Protein AF-B2ITS4-F1 (afdb_monomer)

pLDDT: mean 73.43, std 13.05, range [31.66, 90.31]

Secondary structure (DSSP, 8-state):
----------HHHHHHHHHTTS---EEEE-GGGHHHHHTTT-EEEE--TTT--TTHHHHHHHHHTTS-HHHHHHHHHHHHTT-

Solvent-accessible surface area (backbone atoms only — not comparable to full-atom values): 5080 Å² total; per-residue (Å²): 135,88,82,80,79,82,78,80,74,51,73,50,62,53,42,42,59,48,40,76,71,78,49,93,56,68,44,80,39,58,39,60,48,47,72,61,29,57,76,54,79,40,47,74,47,65,43,58,59,95,75,38,45,72,57,45,58,61,52,52,50,58,54,40,72,74,43,54,76,68,53,32,52,50,51,51,50,58,58,61,74,76,113

Nearest PDB structures (foldseek):
  3h4t-assembly1_A  TM=7.170E-01  e=1.997E+00  Amycolatopsis orientalis
  7lvy-assembly1_A  TM=7.631E-01  e=6.902E+00  Tetranychus urticae
  2iyf-assembly2_B  TM=7.721E-01  e=7.368E+00  Streptomyces antibioticus
  7bov-assembly1_A  TM=5.339E-01  e=6.902E+00  Bacillus subtilis subsp. subtilis str. 168

Organism: Nostoc punctiforme (strain ATCC 29133 / PCC 73102) (NCBI:txid63737)

Structure (mmCIF, N/CA/C/O backbone):
data_AF-B2ITS4-F1
#
_entry.id   AF-B2ITS4-F1
#
loop_
_atom_site.group_PDB
_atom_site.id
_atom_site.type_symbol
_atom_site.label_atom_id
_atom_site.label_alt_id
_atom_site.label_comp_id
_atom_site.label_asym_id
_atom_site.label_entity_id
_atom_site.label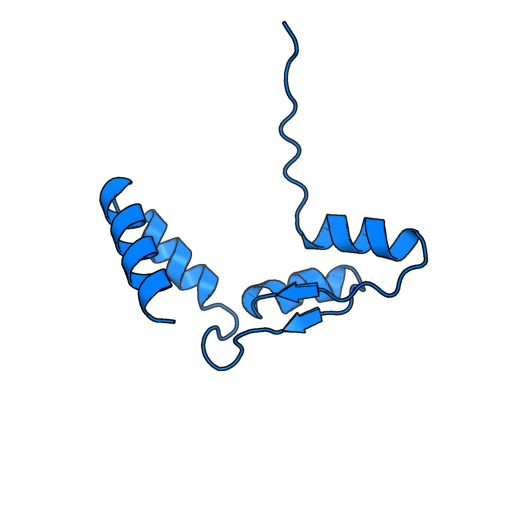_seq_id
_atom_site.pdbx_PDB_ins_code
_atom_site.Cartn_x
_atom_site.Cartn_y
_atom_site.Cartn_z
_atom_site.occupancy
_atom_site.B_iso_or_equ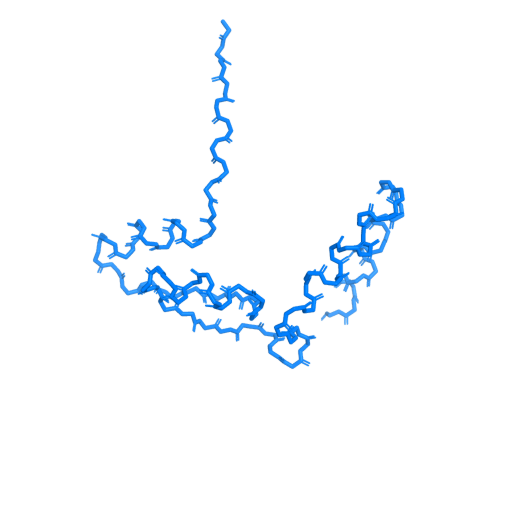iv
_atom_site.auth_seq_id
_atom_site.auth_comp_id
_atom_site.auth_asym_id
_atom_site.auth_atom_id
_atom_site.pdbx_PDB_model_num
ATOM 1 N N . MET A 1 1 ? 23.461 26.504 15.039 1.00 31.66 1 MET A N 1
ATOM 2 C CA . MET A 1 1 ? 22.797 25.851 13.888 1.00 31.66 1 MET A CA 1
ATOM 3 C C . MET A 1 1 ? 21.837 24.807 14.438 1.00 31.66 1 MET A C 1
ATOM 5 O O . MET A 1 1 ? 22.307 23.997 15.226 1.00 31.66 1 MET A O 1
ATOM 9 N N . PRO A 1 2 ? 20.527 24.841 14.145 1.00 33.66 2 PRO A N 1
ATOM 10 C CA . PRO A 1 2 ? 19.611 23.848 14.688 1.00 33.66 2 PRO A CA 1
ATOM 11 C C . PRO A 1 2 ? 19.659 22.567 13.845 1.00 33.66 2 PRO A C 1
ATOM 13 O O . PRO A 1 2 ? 19.416 22.587 12.640 1.00 33.66 2 PRO A O 1
ATOM 16 N N . THR A 1 3 ? 19.979 21.452 14.496 1.00 37.62 3 THR A N 1
ATOM 17 C CA . THR A 1 3 ? 19.877 20.100 13.943 1.00 37.62 3 THR A CA 1
ATOM 18 C C . THR A 1 3 ? 18.402 19.711 13.914 1.00 37.62 3 THR A C 1
ATOM 20 O O . THR A 1 3 ? 17.803 19.460 14.957 1.00 37.62 3 THR A O 1
ATOM 23 N N . ILE A 1 4 ? 17.786 19.695 12.731 1.00 44.31 4 ILE A N 1
ATOM 24 C CA . ILE A 1 4 ? 16.415 19.200 12.573 1.00 44.31 4 ILE A CA 1
ATOM 25 C C . ILE A 1 4 ? 16.467 17.671 12.623 1.00 44.31 4 ILE A C 1
ATOM 27 O O . ILE A 1 4 ? 16.809 17.011 11.641 1.00 44.31 4 ILE A O 1
ATOM 31 N N . SER A 1 5 ? 16.128 17.102 13.778 1.00 37.62 5 SER A N 1
ATOM 32 C CA . SER A 1 5 ? 15.867 15.673 13.940 1.00 37.62 5 SER A CA 1
ATOM 33 C C . SER A 1 5 ? 14.633 15.310 13.115 1.00 37.62 5 SER A C 1
ATOM 35 O O . SER A 1 5 ? 13.504 15.624 13.485 1.00 37.62 5 SER A O 1
ATOM 37 N N . ARG A 1 6 ? 14.839 14.683 11.957 1.00 38.00 6 ARG A N 1
ATOM 38 C CA . ARG A 1 6 ? 13.769 14.246 11.053 1.00 38.00 6 ARG A CA 1
ATOM 39 C C . ARG A 1 6 ? 13.115 12.979 11.624 1.00 38.00 6 ARG A C 1
ATOM 41 O O . ARG A 1 6 ? 13.382 11.874 11.164 1.00 38.00 6 ARG A O 1
ATOM 48 N N . THR A 1 7 ? 12.296 13.109 12.663 1.00 43.25 7 THR A N 1
ATOM 49 C CA . THR A 1 7 ? 11.482 11.998 13.179 1.00 43.25 7 THR A CA 1
ATOM 50 C C . THR A 1 7 ? 10.375 11.682 12.174 1.00 43.25 7 THR A C 1
ATOM 52 O O . THR A 1 7 ? 9.301 12.278 12.183 1.00 43.25 7 THR A O 1
ATOM 55 N N . HIS A 1 8 ? 10.637 10.738 11.269 1.00 53.38 8 HIS A N 1
ATOM 56 C CA . HIS A 1 8 ? 9.612 10.164 10.402 1.00 53.38 8 HIS A CA 1
ATOM 57 C C . HIS A 1 8 ? 8.728 9.223 11.237 1.00 53.38 8 HIS A C 1
ATOM 59 O O . HIS A 1 8 ? 9.029 8.035 11.376 1.00 53.38 8 HIS A O 1
ATOM 65 N N . LYS A 1 9 ? 7.648 9.747 11.830 1.00 58.81 9 LYS A N 1
ATOM 66 C CA . LYS A 1 9 ? 6.628 8.908 12.478 1.00 58.81 9 LYS A CA 1
ATOM 67 C C . LYS A 1 9 ? 5.905 8.088 11.412 1.00 58.81 9 LYS A C 1
ATOM 69 O O . LYS A 1 9 ? 5.486 8.629 10.391 1.00 58.81 9 LY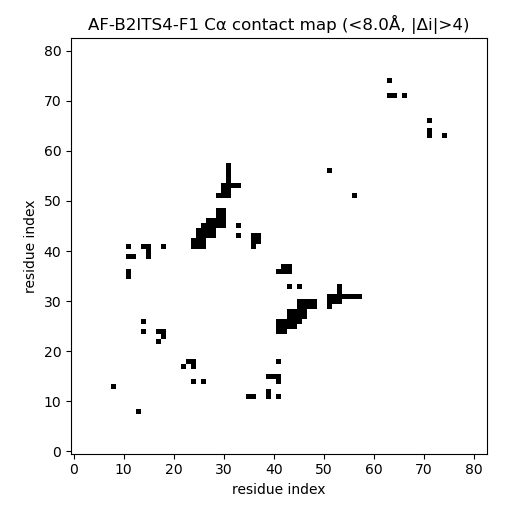S A O 1
ATOM 74 N N . SER A 1 10 ? 5.774 6.779 11.629 1.00 64.88 10 SER A N 1
ATOM 75 C CA . SER A 1 10 ? 4.920 5.970 10.762 1.00 64.88 10 SER A CA 1
ATOM 76 C C . SER A 1 10 ? 3.459 6.403 10.932 1.00 64.88 10 SER A C 1
ATOM 78 O O . SER A 1 10 ? 3.075 6.807 12.031 1.00 64.88 10 SER A O 1
ATOM 80 N N . PRO A 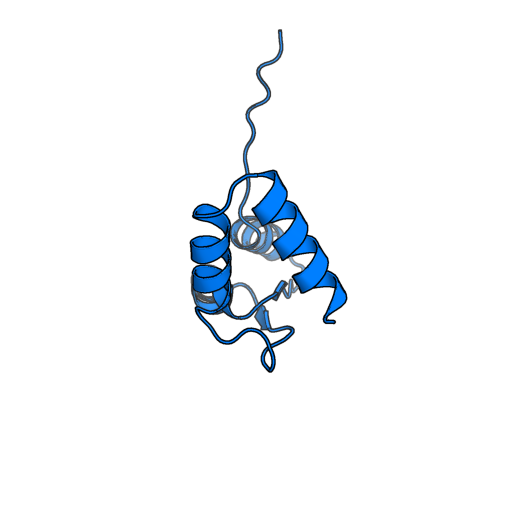1 11 ? 2.629 6.289 9.879 1.00 66.12 11 PRO A N 1
ATOM 81 C CA . PRO A 1 11 ? 1.196 6.572 9.974 1.00 66.12 11 PRO A CA 1
ATOM 82 C C . PRO A 1 11 ? 0.529 5.821 11.131 1.00 66.12 11 PRO A C 1
ATOM 84 O O . PRO A 1 11 ? -0.293 6.384 11.837 1.00 66.12 11 PRO A O 1
ATOM 87 N N . SER A 1 12 ? 0.968 4.585 11.372 1.00 65.06 12 SER A N 1
ATOM 88 C CA . SER A 1 12 ? 0.506 3.745 12.469 1.00 65.06 12 SER A CA 1
ATOM 89 C C . SER A 1 12 ? 0.778 4.378 13.847 1.00 65.06 12 SER A C 1
ATOM 91 O O . SER A 1 12 ? -0.161 4.639 14.594 1.00 65.06 12 SER A O 1
ATOM 93 N N . SER A 1 13 ? 2.031 4.765 14.129 1.00 69.94 13 SER A N 1
ATOM 94 C CA . SER A 1 13 ? 2.431 5.366 15.412 1.00 69.94 13 SER A CA 1
ATOM 95 C C . SER A 1 13 ? 1.720 6.694 15.671 1.00 69.94 13 SER A C 1
ATOM 97 O O . SER A 1 13 ? 1.404 7.022 16.814 1.00 69.94 13 SER A O 1
ATOM 99 N N . PHE A 1 14 ? 1.447 7.452 14.608 1.00 73.00 14 PHE A N 1
ATOM 100 C CA . PHE A 1 14 ? 0.623 8.653 14.688 1.00 73.00 14 PHE A CA 1
ATOM 101 C C . PHE A 1 14 ? -0.839 8.319 15.024 1.00 73.00 14 PHE A C 1
ATOM 103 O O . PHE A 1 14 ? -1.481 9.035 15.785 1.00 73.00 14 PHE A O 1
ATOM 110 N N . GLY A 1 15 ? -1.353 7.204 14.511 1.00 70.69 15 GLY A N 1
ATOM 111 C CA . GLY A 1 15 ? -2.687 6.703 14.813 1.00 70.69 15 GLY A CA 1
ATOM 112 C C . GLY A 1 15 ? -2.888 6.285 16.254 1.00 70.69 15 GLY A C 1
ATOM 113 O O . GLY A 1 15 ? -3.867 6.707 16.863 1.00 70.69 15 GLY A O 1
ATOM 114 N N . ALA A 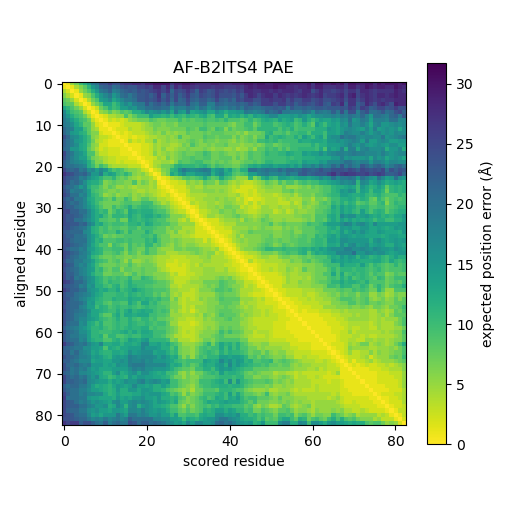1 16 ? -1.940 5.532 16.807 1.00 71.50 16 ALA A N 1
ATOM 115 C CA . ALA A 1 16 ? -1.950 5.150 18.216 1.00 71.50 16 ALA A CA 1
ATOM 116 C C . ALA A 1 16 ? -1.899 6.389 19.131 1.00 71.50 16 ALA A C 1
ATOM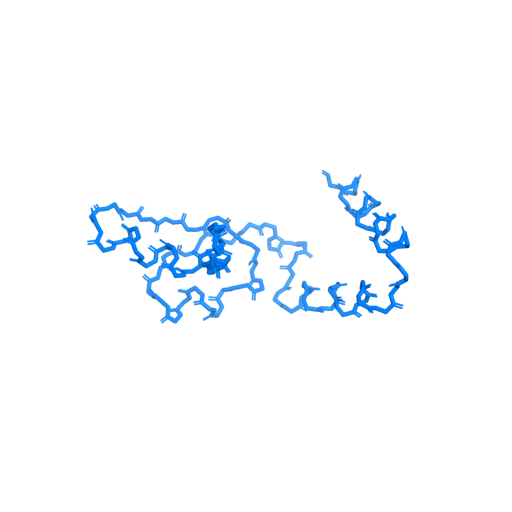 118 O O . ALA A 1 16 ? -2.653 6.495 20.100 1.00 71.50 16 ALA A O 1
ATOM 119 N N . GLU A 1 17 ? -1.070 7.381 18.781 1.00 76.56 17 GLU A N 1
ATOM 120 C CA . GLU A 1 17 ? -1.012 8.651 19.511 1.00 76.56 17 GLU A CA 1
ATOM 121 C C . GLU A 1 17 ? -2.357 9.390 19.473 1.00 76.56 17 GLU A C 1
ATOM 123 O O . GLU A 1 17 ? -2.796 9.915 20.496 1.00 76.56 17 GLU A O 1
ATOM 128 N N . LEU A 1 18 ? -3.038 9.416 18.327 1.00 74.44 18 LEU A N 1
ATOM 129 C CA . LEU A 1 18 ? -4.348 10.052 18.215 1.00 74.44 18 LEU A CA 1
ATOM 130 C C . LEU A 1 18 ? -5.448 9.264 18.944 1.00 74.44 18 LEU A C 1
ATOM 132 O O . LEU A 1 18 ? -6.272 9.890 19.600 1.00 74.44 18 LEU A O 1
ATOM 136 N N . GLN A 1 19 ? -5.448 7.928 18.892 1.00 74.88 19 GLN A N 1
ATOM 137 C CA . GLN A 1 19 ? -6.398 7.080 19.632 1.00 74.88 19 GLN A CA 1
ATOM 138 C C . GLN A 1 19 ? -6.299 7.276 21.146 1.00 74.88 19 GLN A C 1
ATOM 140 O O . GLN A 1 19 ? -7.320 7.310 21.828 1.00 74.88 19 GLN A O 1
ATOM 145 N N . SER A 1 20 ? -5.084 7.463 21.672 1.00 74.44 20 SER A N 1
ATOM 146 C CA . SER A 1 20 ? -4.861 7.694 23.107 1.00 74.44 20 SER A CA 1
ATOM 147 C C . SER A 1 20 ? -5.521 8.971 23.653 1.00 74.44 20 SER A C 1
ATOM 149 O O . SER A 1 20 ? -5.593 9.152 24.866 1.00 74.44 20 SER A O 1
ATOM 151 N N . ARG A 1 21 ? -6.004 9.861 22.771 1.00 78.00 21 ARG A N 1
ATOM 152 C CA . ARG A 1 21 ? -6.579 11.173 23.108 1.00 78.00 21 ARG A CA 1
ATOM 153 C C . ARG A 1 21 ? -8.107 11.247 22.965 1.00 78.00 21 ARG A C 1
ATOM 155 O O . ARG A 1 21 ? -8.632 12.355 22.914 1.00 78.00 21 ARG A O 1
ATOM 162 N N . ASP A 1 22 ? -8.796 10.101 22.900 1.00 66.69 22 ASP A N 1
ATOM 163 C CA . ASP A 1 22 ? -10.271 9.959 22.899 1.00 66.69 22 ASP A CA 1
ATOM 164 C C . ASP A 1 22 ? -11.079 10.202 21.584 1.00 66.69 22 ASP A C 1
ATOM 166 O O . ASP A 1 22 ? -12.310 10.195 21.613 1.00 66.69 22 ASP A O 1
ATOM 170 N N . PRO A 1 23 ? -10.491 10.347 20.378 1.00 71.88 23 PRO A N 1
ATOM 171 C CA . PRO A 1 23 ? -11.237 10.152 19.137 1.00 71.88 23 PRO A CA 1
ATOM 172 C C . PRO A 1 23 ? -11.145 8.701 18.646 1.00 71.88 23 PRO A C 1
ATOM 174 O O . PRO A 1 23 ? -10.084 8.078 18.614 1.00 71.88 23 PRO A O 1
ATOM 177 N N . ARG A 1 24 ? -12.268 8.168 18.153 1.00 71.19 24 ARG A N 1
ATOM 178 C CA . ARG A 1 24 ? -12.285 6.952 17.326 1.00 71.19 24 ARG A CA 1
ATOM 179 C C . ARG A 1 24 ? -11.577 7.238 16.000 1.00 71.19 24 ARG A C 1
ATOM 181 O O . ARG A 1 24 ? -12.199 7.694 15.044 1.00 71.19 24 ARG A O 1
ATOM 188 N N . VAL A 1 25 ? -10.274 6.985 15.941 1.00 71.19 25 VAL A N 1
ATOM 189 C CA . VAL A 1 25 ? -9.476 7.185 14.725 1.00 71.19 25 VAL A CA 1
ATOM 190 C C . VAL A 1 25 ? -9.599 5.969 13.817 1.00 71.19 25 VAL A C 1
ATOM 192 O O . VAL A 1 25 ? -9.427 4.836 14.260 1.00 71.19 25 VAL A O 1
ATOM 195 N N . THR A 1 26 ? -9.896 6.211 12.541 1.00 74.69 26 THR A N 1
ATOM 196 C CA . THR A 1 26 ? -9.901 5.187 11.489 1.00 74.69 26 THR A CA 1
ATOM 197 C C . THR A 1 26 ? -8.908 5.580 10.408 1.00 74.69 26 THR A C 1
ATOM 199 O O . THR A 1 26 ? -8.984 6.678 9.859 1.00 74.69 26 THR A O 1
ATOM 202 N N . PHE A 1 27 ? -7.984 4.680 10.090 1.00 74.06 27 PHE A N 1
ATOM 203 C CA . PHE A 1 27 ? -6.993 4.874 9.040 1.00 74.06 27 PHE A CA 1
ATOM 204 C C . PHE A 1 27 ? -7.536 4.413 7.700 1.00 74.06 27 PHE A C 1
ATOM 206 O O . PHE A 1 27 ? -7.805 3.232 7.498 1.00 74.06 27 PHE A O 1
ATOM 213 N N . LEU A 1 28 ? -7.647 5.357 6.771 1.00 80.00 28 LEU A N 1
ATOM 214 C CA . LEU A 1 28 ? -7.947 5.096 5.369 1.00 80.00 28 LEU A CA 1
ATOM 215 C C . LEU A 1 28 ? -6.628 4.825 4.644 1.00 80.00 28 LEU A C 1
ATOM 217 O O . LEU A 1 28 ? -5.894 5.762 4.332 1.00 80.00 28 LEU A O 1
ATOM 221 N N . GLN A 1 29 ? -6.278 3.555 4.427 1.00 78.00 29 GLN A N 1
ATOM 222 C CA . GLN A 1 29 ? -4.950 3.219 3.900 1.00 78.00 29 GLN A CA 1
ATOM 223 C C . GLN A 1 29 ? -4.927 1.968 3.015 1.00 78.00 29 GLN A C 1
ATOM 225 O O . GLN A 1 29 ? -5.844 1.153 3.028 1.00 78.00 29 GLN A O 1
ATOM 230 N N . ILE A 1 30 ? -3.876 1.845 2.203 1.00 81.19 30 ILE A N 1
ATOM 231 C CA . ILE A 1 30 ? -3.647 0.706 1.310 1.00 81.19 30 ILE A CA 1
ATOM 232 C C . ILE A 1 30 ? -3.458 -0.586 2.139 1.00 81.19 30 ILE A C 1
ATOM 234 O O . ILE A 1 30 ? -2.762 -0.540 3.160 1.00 81.19 30 ILE A O 1
ATOM 238 N N . PRO A 1 31 ? -4.005 -1.744 1.710 1.00 77.19 31 PRO A N 1
ATOM 239 C CA . PRO A 1 31 ? -4.049 -2.974 2.514 1.00 77.19 31 PRO A CA 1
ATOM 240 C C . PRO A 1 31 ? -2.678 -3.568 2.855 1.00 77.19 31 PRO A C 1
ATOM 242 O O . PRO A 1 31 ? -2.562 -4.356 3.786 1.00 77.19 31 PRO A O 1
ATOM 245 N N . ASP A 1 32 ? -1.619 -3.188 2.136 1.00 76.25 32 ASP A N 1
ATOM 246 C CA . ASP A 1 32 ? -0.237 -3.595 2.429 1.00 76.25 32 ASP A CA 1
ATOM 247 C C . ASP A 1 32 ? 0.220 -3.253 3.858 1.00 76.25 32 ASP A C 1
ATOM 249 O O . ASP A 1 32 ? 1.149 -3.876 4.367 1.00 76.25 32 ASP A O 1
ATOM 253 N N . LEU A 1 33 ? -0.417 -2.278 4.514 1.00 69.56 33 LEU A N 1
ATOM 254 C CA . LEU A 1 33 ? -0.078 -1.855 5.877 1.00 69.56 33 LEU A CA 1
ATOM 255 C C . LEU A 1 33 ? -1.017 -2.431 6.945 1.00 69.56 33 LEU A C 1
ATOM 257 O O . LEU A 1 33 ? -0.846 -2.131 8.125 1.00 69.56 33 LEU A O 1
ATOM 261 N N . GLU A 1 34 ? -1.957 -3.296 6.557 1.00 71.00 34 GLU A N 1
ATOM 262 C CA . GLU A 1 34 ? -2.993 -3.845 7.438 1.00 71.00 34 GLU A CA 1
ATOM 263 C C . GLU A 1 34 ? -2.399 -4.605 8.636 1.00 71.00 34 GLU A C 1
ATOM 265 O O . GLU A 1 34 ? -2.812 -4.363 9.766 1.00 71.00 34 GLU A O 1
ATOM 270 N N . LEU A 1 35 ? -1.337 -5.396 8.433 1.00 68.38 35 LEU A N 1
ATOM 271 C CA . LEU A 1 35 ? -0.647 -6.111 9.521 1.00 68.38 35 LEU A CA 1
ATOM 272 C C . LEU A 1 35 ? 0.001 -5.175 10.555 1.00 68.38 35 LEU A C 1
ATOM 274 O O . LEU A 1 35 ? 0.008 -5.481 11.743 1.00 68.38 35 LEU A O 1
ATOM 278 N N . LYS A 1 36 ? 0.536 -4.030 10.114 1.00 68.94 36 LYS A N 1
ATOM 279 C CA . LYS A 1 36 ? 1.203 -3.060 10.997 1.00 68.94 36 LYS A CA 1
ATOM 280 C C . LYS A 1 36 ? 0.201 -2.190 11.757 1.00 68.94 36 LYS A C 1
ATOM 282 O O .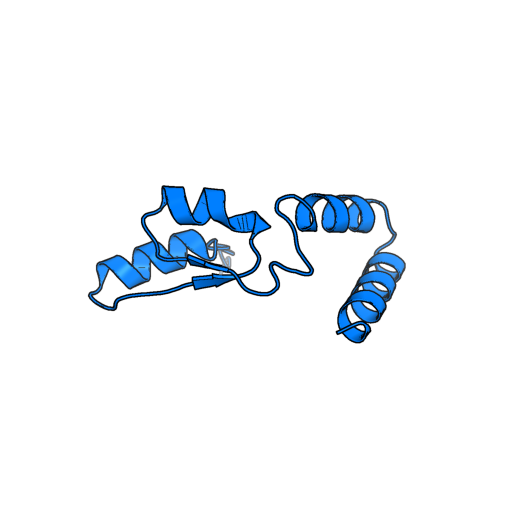 LYS A 1 36 ? 0.467 -1.770 12.875 1.00 68.94 36 LYS A O 1
ATOM 287 N N . VAL A 1 37 ? -0.951 -1.919 11.150 1.00 68.06 37 VAL A N 1
ATOM 288 C CA . VAL A 1 37 ? -2.030 -1.159 11.792 1.00 68.06 37 VAL A CA 1
ATOM 289 C C . VAL A 1 37 ? -2.768 -2.030 12.817 1.00 68.06 37 VAL A C 1
ATOM 291 O O . VAL A 1 37 ? -3.068 -1.552 13.906 1.00 68.06 37 VAL A O 1
ATOM 294 N N . GLN A 1 38 ? -2.954 -3.326 12.533 1.00 68.81 38 GLN A N 1
ATOM 295 C CA . GLN A 1 38 ? -3.522 -4.284 13.492 1.00 68.81 38 GLN A CA 1
ATOM 296 C C . GLN A 1 38 ? -2.664 -4.460 14.752 1.00 68.81 38 GLN A C 1
ATOM 298 O O . GLN A 1 38 ? -3.218 -4.561 15.842 1.00 68.81 38 GLN A O 1
ATOM 303 N N . SER A 1 39 ? -1.329 -4.457 14.638 1.00 71.69 39 SER A N 1
ATOM 304 C CA . SER A 1 39 ? -0.442 -4.570 15.809 1.00 71.69 39 SER A CA 1
ATOM 305 C C . SER A 1 39 ? -0.487 -3.365 16.752 1.00 71.69 39 SER A C 1
ATOM 307 O O . SER A 1 39 ? 0.051 -3.439 17.850 1.00 71.69 39 SER A O 1
ATOM 309 N N . GLU A 1 40 ? -1.085 -2.255 16.320 1.00 73.69 40 GLU A N 1
ATOM 310 C CA . GLU A 1 40 ? -1.152 -1.004 17.079 1.00 73.69 40 GLU A CA 1
ATOM 311 C C . GLU A 1 40 ? -2.581 -0.699 17.573 1.00 73.69 40 GLU A C 1
ATOM 313 O O . GLU A 1 40 ? -2.836 0.400 18.048 1.00 73.69 40 GLU A O 1
ATOM 318 N N . GLU A 1 41 ? -3.508 -1.667 17.466 1.00 70.50 41 GLU A N 1
ATOM 319 C CA . GLU A 1 41 ? -4.921 -1.573 17.898 1.00 70.50 41 GLU A CA 1
ATOM 320 C C . GLU A 1 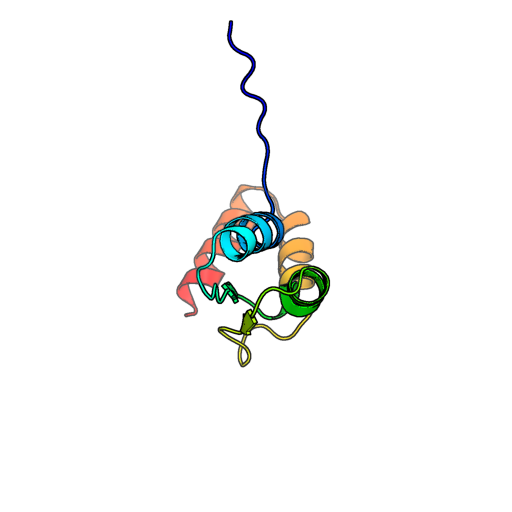41 ? -5.715 -0.412 17.258 1.00 70.50 41 GLU A C 1
ATOM 322 O O . GLU A 1 41 ? -6.790 -0.008 17.718 1.00 70.50 41 GLU A O 1
ATOM 327 N N . VAL A 1 42 ? -5.225 0.087 16.121 1.00 72.62 42 VAL A N 1
ATOM 328 C CA . VAL A 1 42 ? -5.862 1.155 15.354 1.00 72.62 42 VAL A CA 1
ATOM 329 C C . VAL 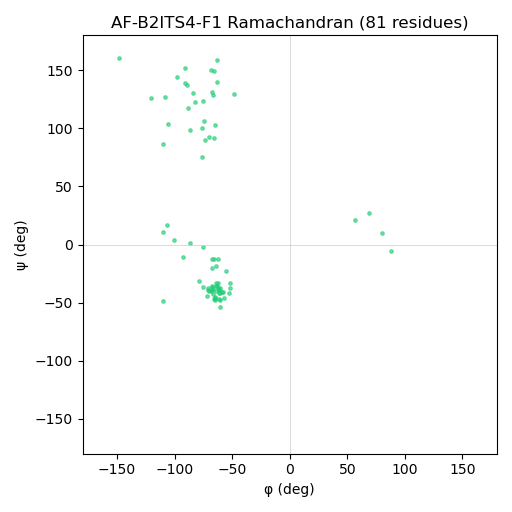A 1 42 ? -6.853 0.576 14.341 1.00 72.62 42 VAL A C 1
ATOM 331 O O . VAL A 1 42 ? -6.559 -0.393 13.641 1.00 72.62 42 VAL A O 1
ATOM 334 N N . ASN A 1 43 ? -8.033 1.191 14.198 1.00 76.38 43 ASN A N 1
ATOM 335 C CA . ASN A 1 43 ? -8.988 0.786 13.163 1.00 76.38 43 ASN A CA 1
ATOM 336 C C . ASN A 1 43 ? -8.433 1.091 11.764 1.00 76.38 43 ASN A C 1
ATOM 338 O O . ASN A 1 43 ? -8.086 2.236 11.469 1.00 76.38 43 ASN A O 1
ATOM 342 N N . LEU A 1 44 ? -8.433 0.097 10.874 1.00 79.25 44 LEU A N 1
ATOM 343 C CA . LEU A 1 44 ? -8.104 0.269 9.460 1.00 79.25 44 LEU A CA 1
ATOM 344 C C . LEU A 1 44 ? -9.361 0.127 8.601 1.00 79.25 44 LEU A C 1
ATOM 346 O O . LEU A 1 44 ? -10.027 -0.907 8.625 1.00 79.25 44 LEU A O 1
ATOM 350 N N . TYR A 1 45 ? -9.617 1.124 7.761 1.00 81.31 45 TYR A N 1
ATOM 351 C CA . TYR A 1 45 ? -10.503 0.992 6.615 1.00 81.31 45 TYR A CA 1
ATOM 352 C C . TYR A 1 45 ? -9.665 0.925 5.329 1.00 81.31 45 TYR A C 1
ATOM 354 O O . TYR A 1 45 ? -9.121 1.936 4.875 1.00 81.31 45 TYR A O 1
ATOM 362 N N . PRO A 1 46 ? -9.512 -0.268 4.740 1.00 78.50 46 PRO A N 1
ATOM 363 C CA . PRO A 1 46 ? -8.606 -0.452 3.624 1.00 78.50 46 PRO A CA 1
ATOM 364 C C . PRO A 1 46 ? -9.182 0.136 2.333 1.00 78.50 46 PRO A C 1
ATOM 366 O O . PRO A 1 46 ? -10.255 -0.264 1.877 1.00 78.50 46 PRO A O 1
ATOM 369 N N . ILE A 1 47 ? -8.442 1.051 1.709 1.00 82.19 47 ILE A N 1
ATOM 370 C CA . ILE A 1 47 ? -8.807 1.676 0.432 1.00 82.19 47 ILE A CA 1
ATOM 371 C C . ILE A 1 47 ? -8.091 0.992 -0.732 1.00 82.19 47 ILE A C 1
ATOM 373 O O . ILE A 1 47 ? -6.948 0.555 -0.617 1.00 82.19 47 ILE A O 1
ATOM 377 N N . GLY A 1 48 ? -8.771 0.881 -1.876 1.00 75.69 48 GLY A N 1
ATOM 378 C CA . GLY A 1 48 ? -8.166 0.314 -3.082 1.00 75.69 48 GLY A CA 1
ATOM 379 C C . GLY A 1 48 ? -7.874 -1.189 -3.002 1.00 75.69 48 GLY A C 1
ATOM 380 O O . GLY A 1 48 ? -6.996 -1.658 -3.717 1.00 75.69 48 GLY A O 1
ATOM 381 N N . LYS A 1 49 ? -8.609 -1.969 -2.190 1.00 78.88 49 LYS A N 1
ATOM 382 C CA . LYS A 1 49 ? -8.459 -3.442 -2.081 1.00 78.88 49 LYS A CA 1
ATOM 383 C C . LYS A 1 49 ? -8.513 -4.188 -3.419 1.00 78.88 49 LYS A C 1
ATOM 385 O O . LYS A 1 49 ? -7.833 -5.197 -3.581 1.00 78.88 49 LYS A O 1
ATOM 390 N N . ALA A 1 50 ? -9.302 -3.696 -4.374 1.00 79.88 50 ALA A N 1
ATOM 391 C CA . ALA A 1 50 ? -9.394 -4.277 -5.716 1.00 79.88 50 ALA A CA 1
ATOM 392 C C . ALA A 1 50 ? -8.097 -4.112 -6.535 1.00 79.88 50 ALA A C 1
ATOM 394 O O . ALA A 1 50 ? -7.869 -4.846 -7.493 1.00 79.88 50 ALA A O 1
ATOM 395 N N . ILE A 1 51 ? -7.255 -3.156 -6.145 1.00 76.69 51 ILE A N 1
ATOM 396 C CA . ILE A 1 51 ? -6.095 -2.677 -6.894 1.00 76.69 51 ILE A CA 1
ATOM 397 C C . ILE A 1 51 ? -4.800 -3.105 -6.202 1.00 76.69 51 ILE A C 1
ATOM 399 O O . ILE A 1 51 ? -3.895 -3.659 -6.823 1.00 76.69 51 ILE A O 1
ATOM 403 N N . TYR A 1 52 ? -4.729 -2.868 -4.896 1.00 76.12 52 TYR A N 1
ATOM 404 C CA . TYR A 1 52 ? -3.555 -3.077 -4.069 1.00 76.12 52 TYR A CA 1
ATOM 405 C C . TYR A 1 52 ? -3.814 -4.252 -3.134 1.00 76.12 52 TYR A C 1
ATOM 407 O O . TYR A 1 52 ? -4.285 -4.092 -2.010 1.00 76.12 52 TYR A O 1
ATOM 415 N N . LYS A 1 53 ? -3.539 -5.463 -3.619 1.00 81.94 53 LYS A N 1
ATOM 416 C CA . LYS A 1 53 ? -3.562 -6.655 -2.761 1.00 81.94 53 LYS A CA 1
ATOM 417 C C . LYS A 1 53 ? -2.400 -6.583 -1.766 1.00 81.94 53 LYS A C 1
ATOM 419 O O . LYS A 1 53 ? -1.355 -6.068 -2.154 1.00 81.94 53 LYS A O 1
ATOM 424 N N . PRO A 1 54 ? -2.511 -7.150 -0.556 1.00 81.62 54 PRO A N 1
ATOM 425 C CA . PRO A 1 54 ? -1.390 -7.193 0.380 1.00 81.62 54 PRO A CA 1
ATOM 426 C C . PRO A 1 54 ? -0.091 -7.694 -0.279 1.00 81.62 54 PRO A C 1
ATOM 428 O O . PRO A 1 54 ? -0.087 -8.717 -0.966 1.00 81.62 54 PRO A O 1
ATOM 431 N N . GLY A 1 55 ? 1.002 -6.951 -0.104 1.00 80.62 55 GLY A N 1
ATOM 432 C CA . GLY A 1 55 ? 2.312 -7.215 -0.708 1.00 80.62 55 GLY A CA 1
ATOM 433 C C . GLY A 1 55 ? 2.525 -6.589 -2.094 1.00 80.62 55 GLY A C 1
ATOM 434 O O . GLY A 1 55 ? 3.636 -6.658 -2.633 1.00 80.62 55 GLY A O 1
ATOM 435 N N . SER A 1 56 ? 1.503 -5.966 -2.692 1.00 83.81 56 SER A N 1
ATOM 436 C CA . SER A 1 56 ? 1.623 -5.328 -4.012 1.00 83.81 56 SER A CA 1
ATOM 437 C C . SER A 1 56 ? 2.518 -4.097 -3.952 1.00 83.81 56 SER A C 1
ATOM 439 O O . SER A 1 56 ? 3.350 -3.904 -4.839 1.00 83.81 56 SER A O 1
ATOM 441 N N . MET A 1 57 ? 2.405 -3.296 -2.888 1.00 82.38 57 MET A N 1
ATOM 442 C CA . MET A 1 57 ? 3.230 -2.098 -2.714 1.00 82.38 57 MET A CA 1
ATOM 443 C C . MET A 1 57 ? 4.694 -2.461 -2.497 1.00 82.38 57 MET A C 1
ATOM 445 O O . MET A 1 57 ? 5.565 -1.826 -3.084 1.00 82.38 57 MET A O 1
ATOM 449 N N . ALA A 1 58 ? 4.980 -3.521 -1.735 1.00 82.44 58 ALA A N 1
ATOM 450 C CA . ALA A 1 58 ? 6.350 -4.012 -1.568 1.00 82.44 58 ALA A CA 1
ATOM 451 C C . ALA A 1 58 ? 6.994 -4.378 -2.919 1.00 82.44 58 ALA A C 1
ATOM 453 O O . ALA A 1 58 ? 8.147 -4.030 -3.175 1.00 82.44 58 ALA A O 1
ATOM 454 N N . LYS A 1 59 ? 6.232 -5.013 -3.820 1.00 83.81 59 LYS A N 1
ATOM 455 C CA . LYS A 1 59 ? 6.678 -5.315 -5.189 1.00 83.81 59 LYS A CA 1
ATOM 456 C C . LYS A 1 59 ? 6.913 -4.055 -6.022 1.00 83.81 59 LYS A C 1
ATOM 458 O O . LYS A 1 59 ? 7.937 -3.964 -6.696 1.00 83.81 59 LYS A O 1
ATOM 463 N N . ILE A 1 60 ? 5.990 -3.095 -5.962 1.00 84.12 60 ILE A N 1
ATOM 464 C CA . ILE A 1 60 ? 6.086 -1.818 -6.683 1.00 84.12 60 ILE A CA 1
ATOM 465 C C . ILE A 1 60 ? 7.327 -1.043 -6.223 1.00 84.12 60 ILE A C 1
ATOM 467 O O . ILE A 1 60 ? 8.128 -0.617 -7.054 1.00 84.12 60 ILE A O 1
ATOM 471 N N . PHE A 1 61 ? 7.549 -0.935 -4.913 1.00 82.00 61 PHE A N 1
ATOM 472 C CA . PHE A 1 61 ? 8.724 -0.263 -4.357 1.00 82.00 61 PHE A CA 1
ATOM 473 C C . PHE A 1 61 ? 10.027 -0.999 -4.673 1.00 82.00 61 PHE A C 1
ATOM 475 O O . PHE A 1 61 ? 11.021 -0.360 -5.008 1.00 82.00 61 PHE A O 1
ATOM 482 N N . ALA A 1 62 ? 10.029 -2.334 -4.650 1.00 86.00 62 ALA A N 1
ATOM 483 C CA . ALA A 1 62 ? 11.191 -3.120 -5.060 1.00 86.00 62 ALA A CA 1
ATOM 484 C C . ALA A 1 62 ? 11.524 -2.940 -6.552 1.00 86.00 62 ALA A C 1
ATOM 486 O O . ALA A 1 62 ? 12.695 -2.982 -6.928 1.00 86.00 62 ALA A O 1
ATOM 487 N N . GLN A 1 63 ? 10.518 -2.740 -7.408 1.00 84.31 63 GLN A N 1
ATOM 488 C CA . GLN A 1 63 ? 10.725 -2.423 -8.821 1.00 84.31 63 GLN A CA 1
ATOM 489 C C . GLN A 1 63 ? 11.251 -0.994 -8.995 1.00 84.31 63 GLN A C 1
ATOM 491 O O . GLN A 1 63 ? 12.219 -0.799 -9.724 1.00 84.31 63 GLN A O 1
ATOM 496 N N . GLN A 1 64 ? 10.677 -0.018 -8.289 1.00 82.56 64 GLN A N 1
ATOM 497 C CA . GLN A 1 64 ? 11.142 1.372 -8.310 1.00 82.56 64 GLN A CA 1
ATOM 498 C C . GLN A 1 64 ? 12.582 1.518 -7.809 1.00 82.56 64 GLN A C 1
ATOM 500 O O . GLN A 1 64 ? 13.352 2.265 -8.401 1.00 82.56 64 GLN A O 1
ATOM 505 N N . GLY A 1 65 ? 12.977 0.772 -6.773 1.00 84.25 65 GLY A N 1
ATOM 506 C CA . GLY A 1 65 ? 14.337 0.806 -6.226 1.00 84.25 65 GLY A CA 1
ATOM 507 C C . GLY A 1 65 ? 15.424 0.290 -7.178 1.00 84.25 65 GLY A C 1
ATOM 508 O O . GLY A 1 65 ? 16.604 0.500 -6.916 1.00 84.25 65 GLY A O 1
ATOM 509 N N . LYS A 1 66 ? 15.045 -0.373 -8.278 1.00 89.12 66 LYS A N 1
ATOM 510 C CA . LYS A 1 66 ? 15.968 -0.824 -9.335 1.00 89.12 66 LYS A CA 1
ATOM 511 C C . LYS A 1 66 ? 16.113 0.184 -10.477 1.00 89.12 66 LYS A C 1
ATOM 513 O O . LYS A 1 66 ? 16.963 -0.011 -11.338 1.00 89.12 66 LYS A O 1
ATOM 518 N N . LEU A 1 67 ? 15.263 1.208 -10.516 1.00 88.56 67 LEU A N 1
ATOM 519 C CA . LEU A 1 67 ? 15.244 2.218 -11.568 1.00 88.56 67 LEU A CA 1
ATOM 520 C C . LEU A 1 67 ? 16.140 3.399 -11.190 1.00 88.56 67 LEU A C 1
ATOM 522 O O . LEU A 1 67 ? 16.306 3.716 -10.010 1.00 88.56 67 LEU A O 1
ATOM 526 N N . SER A 1 68 ? 16.681 4.095 -12.191 1.00 88.69 68 SER A N 1
ATOM 527 C CA . SER A 1 68 ? 17.307 5.395 -11.940 1.00 88.69 68 SER A CA 1
ATOM 528 C C . SER A 1 68 ? 16.267 6.400 -11.425 1.00 88.69 68 SER A C 1
ATOM 530 O O . SER A 1 68 ? 15.066 6.249 -11.648 1.00 88.69 68 SER A O 1
ATOM 532 N N . VAL A 1 69 ? 16.715 7.466 -10.757 1.00 85.69 69 VAL A N 1
ATOM 533 C CA . VAL A 1 69 ? 15.821 8.463 -10.133 1.00 85.69 69 VAL A CA 1
ATOM 534 C C . VAL A 1 69 ? 14.784 9.022 -11.119 1.00 85.69 69 VAL A C 1
ATOM 536 O O . VAL A 1 69 ? 13.608 9.147 -10.781 1.00 85.69 69 VAL A O 1
ATOM 539 N N . VAL A 1 70 ? 15.191 9.318 -12.357 1.00 90.31 70 VAL A N 1
ATOM 540 C CA . VAL A 1 70 ? 14.293 9.862 -13.391 1.00 90.31 70 VAL A CA 1
ATOM 541 C C . VAL A 1 70 ? 13.295 8.809 -13.881 1.00 90.31 70 VAL A C 1
ATOM 543 O O . VAL A 1 70 ? 12.129 9.123 -14.117 1.00 90.31 70 VAL A O 1
ATOM 546 N N . GLU A 1 71 ? 13.719 7.554 -14.010 1.00 85.69 71 GLU A N 1
ATOM 547 C CA . GLU A 1 71 ? 12.851 6.445 -14.416 1.00 85.69 71 GLU A CA 1
ATOM 548 C C . GLU A 1 71 ? 11.848 6.079 -13.323 1.00 85.69 71 GLU A C 1
ATOM 550 O O . GLU A 1 71 ? 10.676 5.860 -13.623 1.00 85.69 71 GLU A O 1
ATOM 555 N N . ALA A 1 72 ? 12.267 6.086 -12.057 1.00 83.81 72 ALA A N 1
ATOM 556 C CA . ALA A 1 72 ? 11.382 5.897 -10.913 1.00 83.81 72 ALA A CA 1
ATOM 557 C C . ALA A 1 72 ? 10.316 7.002 -10.846 1.00 83.81 72 ALA A C 1
ATOM 559 O O . ALA A 1 72 ? 9.142 6.719 -10.584 1.00 83.81 72 ALA A O 1
ATOM 560 N N . LEU A 1 73 ? 10.695 8.250 -11.150 1.00 85.31 73 LEU A N 1
ATOM 561 C CA . LEU A 1 73 ? 9.764 9.376 -11.215 1.00 85.31 73 LEU A CA 1
ATOM 562 C C . LEU A 1 73 ? 8.755 9.207 -12.361 1.00 85.31 73 LEU A C 1
ATOM 564 O O . LEU A 1 73 ? 7.551 9.352 -12.149 1.00 85.31 73 LEU A O 1
ATOM 568 N N . ARG A 1 74 ? 9.226 8.838 -13.562 1.00 86.00 74 ARG A N 1
ATOM 569 C CA . ARG A 1 74 ? 8.359 8.560 -14.722 1.00 86.00 74 ARG A CA 1
ATOM 570 C C . ARG A 1 74 ? 7.402 7.407 -14.443 1.00 86.00 74 ARG A C 1
ATOM 572 O O . ARG A 1 74 ? 6.205 7.556 -14.656 1.00 86.00 74 ARG A O 1
ATOM 579 N N . TYR A 1 75 ? 7.914 6.302 -13.906 1.00 83.44 75 TYR A N 1
ATOM 580 C CA . TYR A 1 75 ? 7.119 5.146 -13.507 1.00 83.44 75 TYR A CA 1
ATOM 581 C C . TYR A 1 75 ? 6.032 5.544 -12.501 1.00 83.44 75 TYR A C 1
ATOM 583 O O . TYR A 1 75 ? 4.872 5.187 -12.686 1.00 83.44 75 TYR A O 1
ATOM 591 N N . SER A 1 76 ? 6.378 6.338 -11.482 1.00 82.06 76 SER A N 1
ATOM 592 C CA . SER A 1 76 ? 5.419 6.818 -10.477 1.00 82.06 76 SER A CA 1
ATOM 593 C C . SER A 1 76 ? 4.352 7.732 -11.083 1.00 82.06 76 SER A C 1
ATOM 595 O O . SER A 1 76 ? 3.177 7.598 -10.753 1.00 82.06 76 SER A O 1
ATOM 597 N N . SER A 1 77 ? 4.735 8.616 -12.009 1.00 84.50 77 SER A N 1
ATOM 598 C CA . SER A 1 77 ? 3.797 9.492 -12.719 1.00 84.50 77 SER A CA 1
ATOM 599 C C . SER A 1 77 ? 2.825 8.693 -13.592 1.00 84.50 77 SER A C 1
ATOM 601 O O . SER A 1 77 ? 1.618 8.882 -13.485 1.00 84.50 77 SER A O 1
ATOM 603 N N . THR A 1 78 ? 3.321 7.741 -14.388 1.00 83.56 78 THR A N 1
ATOM 604 C CA . THR A 1 78 ? 2.465 6.865 -15.206 1.00 83.56 78 THR A CA 1
ATOM 605 C C . THR A 1 78 ? 1.565 5.979 -14.346 1.00 83.56 78 THR A C 1
ATOM 607 O O . THR A 1 78 ? 0.427 5.704 -14.719 1.00 83.56 78 THR A O 1
ATOM 610 N N . PHE A 1 79 ? 2.062 5.532 -13.192 1.00 78.56 79 PHE A N 1
ATOM 611 C CA . PHE A 1 79 ? 1.288 4.745 -12.242 1.00 78.56 79 PHE A CA 1
ATOM 612 C C . PHE A 1 79 ? 0.144 5.556 -11.621 1.00 78.56 79 PHE A C 1
ATOM 614 O O . PHE A 1 79 ? -0.970 5.049 -11.530 1.00 78.56 79 PHE A O 1
ATOM 621 N N . ALA A 1 80 ? 0.393 6.815 -11.246 1.00 75.75 80 ALA A N 1
ATOM 622 C CA . ALA A 1 80 ? -0.619 7.707 -10.682 1.00 75.75 80 ALA A CA 1
ATOM 623 C C . ALA A 1 80 ? -1.703 8.096 -11.700 1.00 75.75 80 ALA A C 1
ATOM 625 O O . ALA A 1 80 ? -2.867 8.167 -11.336 1.00 75.75 80 ALA A O 1
ATOM 626 N N . SER A 1 81 ? -1.347 8.287 -12.975 1.00 72.44 81 SER A N 1
ATOM 627 C CA . SER A 1 81 ? -2.304 8.633 -14.041 1.00 72.44 81 SER A CA 1
ATOM 628 C C . SER A 1 81 ? -3.180 7.469 -14.521 1.00 72.44 81 SER A C 1
ATOM 630 O O . SER A 1 81 ? -4.007 7.657 -15.409 1.00 72.44 81 SER A O 1
ATOM 632 N N . LYS A 1 82 ? -2.982 6.256 -13.993 1.00 67.62 82 LYS A N 1
ATOM 633 C CA . LYS A 1 82 ? -3.772 5.064 -14.341 1.00 67.62 82 LYS A CA 1
ATOM 634 C C . LYS A 1 82 ? -5.051 4.907 -13.505 1.00 67.62 82 LYS A C 1
ATOM 636 O O . LYS A 1 82 ? -5.761 3.921 -13.701 1.00 67.62 82 LYS A O 1
ATOM 641 N N . TRP A 1 83 ? -5.313 5.852 -12.604 1.00 55.69 83 TRP A N 1
ATOM 642 C CA . TRP A 1 83 ? -6.405 5.873 -11.631 1.00 55.69 83 TRP A CA 1
ATOM 643 C C . TRP A 1 83 ? -7.136 7.210 -11.693 1.00 55.69 83 TRP A C 1
ATOM 645 O O . TRP A 1 83 ? -8.348 7.201 -11.395 1.00 55.69 83 TRP A O 1
#

Sequence (83 aa):
MPTISRTHKSPSSFGAELQSRDPRVTFLQIPDLELKVQSEEVNLYPIGKAIYKPGSMAKIFAQQGKLSVVEALRYSSTFASKW

Mean predicted aligned error: 10.44 Å

Foldseek 3Di:
DDDPPPPPDDPLNVQLVVVVVDDLDEDAEACLCVVVNVVSVHHYDHPPCVNRPHCNVVVLVVVLVVDDPVVSVVSVVVVVVVD

Radius of gyration: 16.04 Å; Cα contacts (8 Å, |Δi|>4): 69; chains: 1; bounding box: 35×33×38 Å